Protein AF-A0A8T4I8E0-F1 (afdb_monomer)

pLDDT: mean 84.86, std 15.2, range [43.62, 97.19]

Foldseek 3Di:
DDDDPPPDPPDPDDDDDDDDDDVVVDPDDDDPDDDDCPVFFDDPVVDVVCVVDDCVDPVNVVVRVPDGD

Radius of gyration: 21.01 Å; Cα contacts (8 Å, |Δi|>4): 30; chains: 1; bounding box: 70×29×29 Å

Sequence (69 aa):
SSPGAGAGPEGVGAVIEVISFGFGHAPAPRAELVVDLRSHFRDPHVHQTLRQLTGLDDEVRNKVIRTPG

Secondary structure (DSSP, 8-state):
------------PPP-------TTTSPPPP-S-----TTTSPPGGGSGGGTT--TTSHHHHHHHHHS--

Structure (mmCIF, N/CA/C/O backbone):
data_AF-A0A8T4I8E0-F1
#
_entry.id   AF-A0A8T4I8E0-F1
#
loop_
_atom_site.group_PDB
_atom_site.id
_atom_site.type_symbol
_atom_site.label_atom_id
_atom_site.label_alt_id
_atom_site.label_comp_id
_atom_site.label_asym_id
_atom_site.label_entity_id
_atom_site.label_seq_id
_atom_site.pdbx_PDB_ins_code
_atom_site.Cartn_x
_atom_site.Cartn_y
_atom_site.Cartn_z
_atom_site.occupancy
_atom_site.B_iso_or_equiv
_atom_site.auth_seq_id
_atom_site.auth_comp_id
_atom_site.auth_asym_id
_atom_site.auth_atom_id
_atom_site.pdbx_PDB_model_num
ATOM 1 N N . SER A 1 1 ? 57.007 -11.422 -3.725 1.00 45.34 1 SER A N 1
ATOM 2 C CA . SER A 1 1 ? 55.991 -12.478 -3.560 1.00 45.34 1 SER A CA 1
ATOM 3 C C . SER A 1 1 ? 55.052 -12.063 -2.435 1.00 45.34 1 SER A C 1
ATOM 5 O O . SER A 1 1 ? 55.397 -12.241 -1.281 1.00 45.34 1 SER A O 1
ATOM 7 N N . SER A 1 2 ? 54.149 -11.118 -2.704 1.00 43.62 2 SER A N 1
ATOM 8 C CA . SER A 1 2 ? 52.717 -11.306 -3.034 1.00 43.62 2 SER A CA 1
ATOM 9 C C . SER A 1 2 ? 51.838 -11.485 -1.786 1.00 43.62 2 SER A C 1
ATOM 11 O O . SER A 1 2 ? 51.890 -12.551 -1.179 1.00 43.62 2 SER A O 1
ATOM 13 N N . PRO A 1 3 ? 50.996 -10.498 -1.422 1.00 52.25 3 PRO A N 1
ATOM 14 C CA . PRO A 1 3 ? 49.856 -10.730 -0.549 1.00 52.25 3 PRO A CA 1
ATOM 15 C C . PRO A 1 3 ? 48.702 -11.297 -1.390 1.00 52.25 3 PRO A C 1
ATOM 17 O O . PRO A 1 3 ? 48.297 -10.708 -2.392 1.00 52.25 3 PRO A O 1
ATOM 20 N N . GLY A 1 4 ? 48.190 -12.466 -1.008 1.00 45.34 4 GLY A N 1
ATOM 21 C CA . GLY A 1 4 ? 46.982 -13.040 -1.594 1.00 45.34 4 GLY A CA 1
ATOM 22 C C . GLY A 1 4 ? 45.749 -12.306 -1.078 1.00 45.34 4 GLY A C 1
ATOM 23 O O . GLY A 1 4 ? 45.240 -12.631 -0.010 1.00 45.34 4 GLY A O 1
ATOM 24 N N . ALA A 1 5 ? 45.277 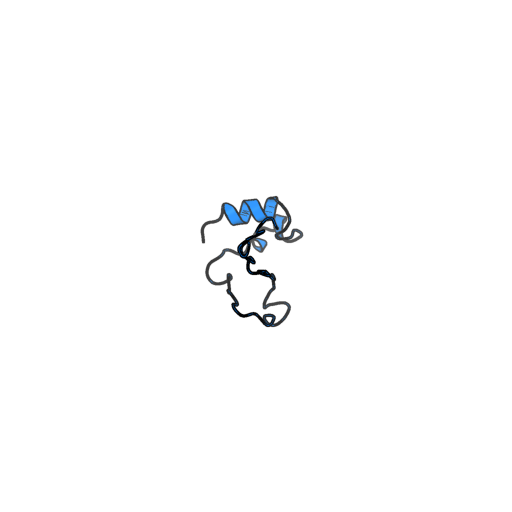-11.315 -1.830 1.00 53.84 5 ALA A N 1
ATOM 25 C CA . ALA A 1 5 ? 43.962 -10.718 -1.644 1.00 53.84 5 ALA A CA 1
ATOM 26 C C . ALA A 1 5 ? 42.894 -11.691 -2.169 1.00 53.84 5 ALA A C 1
ATOM 28 O O . ALA A 1 5 ? 42.537 -11.672 -3.343 1.00 53.84 5 ALA A O 1
ATOM 29 N N . GLY A 1 6 ? 42.415 -12.575 -1.297 1.00 44.59 6 GLY A N 1
ATOM 30 C CA . GLY A 1 6 ? 41.204 -13.359 -1.517 1.00 44.59 6 GLY A CA 1
ATOM 31 C C . GLY A 1 6 ? 40.008 -12.652 -0.893 1.00 44.59 6 GLY A C 1
ATOM 32 O O . GLY A 1 6 ? 39.497 -13.114 0.122 1.00 44.59 6 GLY A O 1
ATOM 33 N N . ALA A 1 7 ? 39.587 -11.519 -1.459 1.00 56.41 7 ALA A N 1
ATOM 34 C CA . ALA A 1 7 ? 38.257 -10.990 -1.179 1.00 56.41 7 ALA A CA 1
ATOM 35 C C . ALA A 1 7 ? 37.253 -11.920 -1.875 1.00 56.41 7 ALA A C 1
ATOM 37 O O . ALA A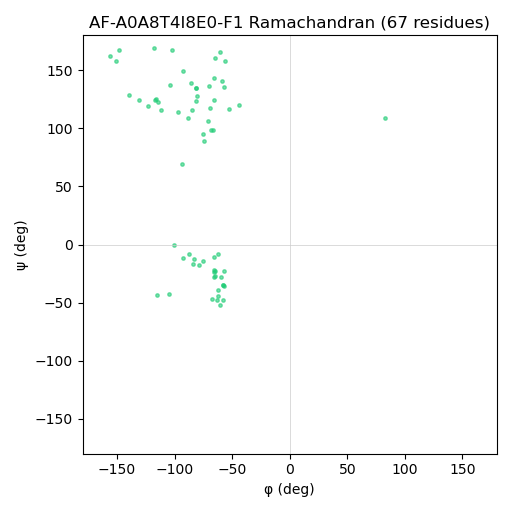 1 7 ? 37.178 -11.955 -3.104 1.00 56.41 7 ALA A O 1
ATOM 38 N N . GLY A 1 8 ? 36.553 -12.744 -1.093 1.00 53.78 8 GLY A N 1
ATOM 39 C CA . GLY A 1 8 ? 35.394 -13.492 -1.581 1.00 53.78 8 GLY A CA 1
ATOM 40 C C . GLY A 1 8 ? 34.302 -12.530 -2.068 1.00 53.78 8 GLY A C 1
ATOM 41 O O . GLY A 1 8 ? 34.377 -11.334 -1.784 1.00 53.78 8 GLY A O 1
ATOM 42 N N . PRO A 1 9 ? 33.294 -13.008 -2.815 1.00 60.78 9 PRO A N 1
ATOM 43 C CA . PRO A 1 9 ? 32.214 -12.147 -3.267 1.00 60.78 9 PRO A CA 1
ATOM 44 C C . PRO A 1 9 ? 31.408 -11.682 -2.047 1.00 60.78 9 PRO A C 1
ATOM 46 O O . PRO A 1 9 ? 30.561 -12.412 -1.534 1.00 60.78 9 PRO A O 1
ATOM 49 N N . GLU A 1 10 ? 31.696 -10.469 -1.574 1.00 63.84 10 GLU A N 1
ATOM 50 C CA . GLU A 1 10 ? 30.776 -9.657 -0.782 1.00 63.84 10 GLU A CA 1
ATOM 51 C C . GLU A 1 10 ? 29.406 -9.752 -1.468 1.00 63.84 10 GLU A C 1
ATOM 53 O O . GLU A 1 10 ? 29.289 -9.487 -2.669 1.00 63.84 10 GLU A O 1
ATOM 58 N N . GLY A 1 11 ? 28.405 -10.259 -0.746 1.00 61.06 11 GLY A N 1
ATOM 59 C CA . GLY A 1 11 ? 27.129 -10.662 -1.326 1.00 61.06 11 GLY A CA 1
ATOM 60 C C . GLY A 1 11 ? 26.5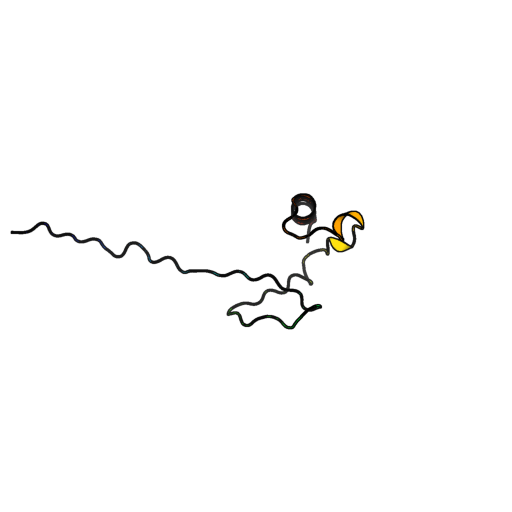17 -9.542 -2.161 1.00 61.06 11 GLY A C 1
ATOM 61 O O . GLY A 1 11 ? 26.166 -8.487 -1.637 1.00 61.06 11 GLY A O 1
ATOM 62 N N . VAL A 1 12 ? 26.372 -9.777 -3.465 1.00 69.88 12 VAL A N 1
ATOM 63 C CA . VAL A 1 12 ? 25.620 -8.878 -4.338 1.00 69.88 12 VAL A CA 1
ATOM 64 C C . VAL A 1 12 ? 24.157 -8.994 -3.918 1.00 69.88 12 VAL A C 1
ATOM 66 O O . VAL A 1 12 ? 23.479 -9.964 -4.253 1.00 69.88 12 VAL A O 1
ATOM 69 N N . GLY A 1 13 ? 23.689 -8.047 -3.106 1.00 75.88 13 GLY A N 1
ATOM 70 C CA . GLY A 1 13 ? 22.281 -7.959 -2.739 1.00 75.88 13 GLY A CA 1
ATOM 71 C C . GLY A 1 13 ? 21.419 -7.787 -3.991 1.00 75.88 13 GLY A C 1
ATOM 72 O O . GLY A 1 13 ? 21.796 -7.072 -4.920 1.00 75.88 13 GLY A O 1
ATOM 73 N N . ALA A 1 14 ? 20.262 -8.445 -4.029 1.00 86.31 14 ALA A N 1
ATOM 74 C CA . ALA A 1 14 ? 19.287 -8.220 -5.088 1.00 86.31 14 ALA A CA 1
ATOM 75 C C . ALA A 1 14 ? 18.655 -6.827 -4.932 1.00 86.31 14 ALA A C 1
ATOM 77 O O . ALA A 1 14 ? 18.282 -6.430 -3.826 1.00 86.31 14 ALA A O 1
ATOM 78 N N . VAL A 1 15 ? 18.514 -6.095 -6.039 1.00 93.38 15 VAL A N 1
ATOM 79 C CA . VAL A 1 15 ? 17.761 -4.834 -6.075 1.00 93.38 15 VAL A CA 1
ATOM 80 C C . VAL A 1 15 ? 16.274 -5.164 -6.188 1.00 93.38 15 VAL A C 1
ATOM 82 O O . VAL A 1 15 ? 15.879 -5.925 -7.068 1.00 93.38 15 VAL A O 1
ATOM 85 N N . ILE A 1 16 ? 15.460 -4.592 -5.301 1.00 94.56 16 ILE A N 1
ATOM 86 C CA . ILE A 1 16 ? 13.999 -4.737 -5.301 1.00 94.56 16 ILE A CA 1
ATOM 87 C C . ILE A 1 16 ? 13.387 -3.358 -5.545 1.00 94.56 16 ILE A C 1
ATOM 89 O O . ILE A 1 16 ? 13.673 -2.418 -4.803 1.00 94.56 16 ILE A O 1
ATOM 93 N N . GLU A 1 17 ? 12.529 -3.248 -6.558 1.00 96.31 17 GLU A N 1
ATOM 94 C CA . GLU A 1 17 ? 11.719 -2.057 -6.819 1.00 96.31 17 GLU A CA 1
ATOM 95 C C . GLU A 1 17 ? 10.272 -2.300 -6.375 1.00 96.31 17 GLU A C 1
ATOM 97 O O . GLU A 1 17 ? 9.705 -3.367 -6.612 1.00 96.31 17 GLU A O 1
ATOM 102 N N . VAL A 1 18 ? 9.670 -1.306 -5.719 1.00 95.81 18 VAL A N 1
ATOM 103 C CA . VAL A 1 18 ? 8.273 -1.355 -5.276 1.00 95.81 18 VAL A CA 1
ATOM 104 C C . VAL A 1 18 ? 7.530 -0.169 -5.872 1.00 95.81 18 VAL A C 1
ATOM 106 O O . VAL A 1 18 ? 7.854 0.981 -5.583 1.00 95.81 18 VAL A O 1
ATOM 109 N N . ILE A 1 19 ? 6.510 -0.459 -6.679 1.00 95.69 19 ILE A N 1
ATOM 110 C CA . ILE A 1 19 ? 5.697 0.545 -7.368 1.00 95.69 19 ILE A CA 1
ATOM 111 C C . ILE A 1 19 ? 4.273 0.482 -6.817 1.00 95.69 19 ILE A C 1
ATOM 113 O O . ILE A 1 19 ? 3.618 -0.560 -6.877 1.00 95.69 19 ILE A O 1
ATOM 117 N N . SER A 1 20 ? 3.775 1.603 -6.298 1.00 93.88 20 SER A N 1
ATOM 118 C CA . SER A 1 20 ? 2.362 1.759 -5.953 1.00 93.88 20 SER A CA 1
ATOM 119 C C . SER A 1 20 ? 1.560 2.208 -7.177 1.00 93.88 20 SER A C 1
ATOM 121 O O . SER A 1 20 ? 1.996 3.051 -7.960 1.00 93.88 20 SER A O 1
ATOM 123 N N . PHE A 1 21 ? 0.370 1.636 -7.359 1.00 94.88 21 PHE A N 1
ATOM 124 C CA . PHE A 1 21 ? -0.547 1.995 -8.442 1.00 94.88 21 PHE A CA 1
ATOM 125 C C . PHE A 1 21 ? -2.003 1.825 -7.992 1.00 94.88 21 PHE A C 1
ATOM 127 O O . PHE A 1 21 ? -2.281 1.209 -6.963 1.00 94.88 21 PHE A O 1
ATOM 134 N N . GLY A 1 22 ? -2.945 2.356 -8.777 1.00 93.00 22 GLY A N 1
ATOM 135 C CA . GLY A 1 22 ? -4.377 2.181 -8.541 1.00 93.00 22 GLY A CA 1
ATOM 136 C C . GLY A 1 22 ? -5.112 1.753 -9.806 1.00 93.00 22 GLY A C 1
ATOM 137 O O . GLY A 1 22 ? -5.093 2.473 -10.802 1.00 93.00 22 GLY A O 1
ATOM 138 N N . PHE A 1 23 ? -5.828 0.624 -9.738 1.00 92.00 23 PHE A N 1
ATOM 139 C CA . PHE A 1 23 ? -6.622 0.080 -10.853 1.00 92.00 23 PHE A CA 1
ATOM 140 C C . PHE A 1 23 ? -7.689 1.042 -11.401 1.00 92.00 23 PHE A C 1
ATOM 142 O O . PHE A 1 23 ? -8.120 0.891 -12.539 1.00 92.00 23 PHE A O 1
ATOM 149 N N . GLY A 1 24 ? -8.130 2.022 -10.603 1.00 90.19 24 GLY A N 1
ATOM 150 C CA . GLY A 1 24 ? -9.059 3.066 -11.047 1.00 90.19 24 GLY A CA 1
ATOM 151 C C . GLY A 1 24 ? -8.422 4.150 -11.926 1.00 90.19 24 GLY A C 1
ATOM 152 O O . GLY A 1 24 ? -9.150 4.913 -12.551 1.00 90.19 24 GLY A O 1
ATOM 153 N N . HIS A 1 25 ? -7.089 4.227 -11.982 1.00 89.50 25 HIS A N 1
ATOM 154 C CA . HIS A 1 25 ? -6.357 5.222 -12.770 1.00 89.50 25 HIS A CA 1
ATOM 155 C C . HIS A 1 25 ? -5.744 4.618 -14.033 1.00 89.50 25 HIS A C 1
ATOM 157 O O . HIS A 1 25 ? -5.802 5.225 -15.100 1.00 89.50 2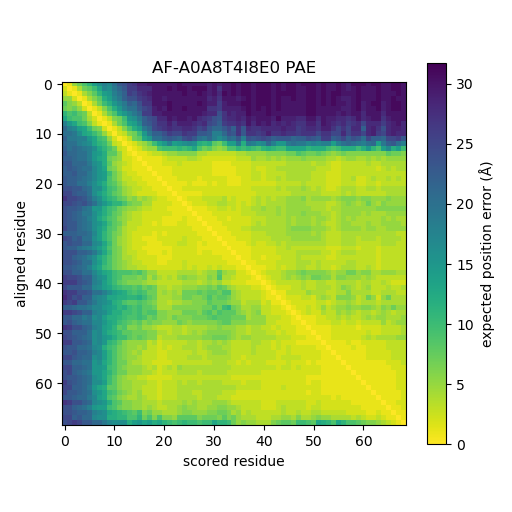5 HIS A O 1
ATOM 163 N N . ALA A 1 26 ? -5.155 3.429 -13.910 1.00 93.38 26 ALA A N 1
ATOM 164 C CA . ALA A 1 26 ? -4.517 2.716 -15.006 1.00 93.38 26 ALA A CA 1
ATOM 165 C C . ALA A 1 26 ? -4.462 1.203 -14.716 1.00 93.38 26 ALA A C 1
ATOM 167 O O . ALA A 1 26 ? -4.583 0.795 -13.554 1.00 93.38 26 ALA A O 1
ATOM 168 N N . PRO A 1 27 ? -4.249 0.358 -15.743 1.00 95.12 27 PRO A N 1
ATOM 169 C CA . PRO A 1 27 ? -3.903 -1.045 -15.540 1.00 95.12 27 PRO A CA 1
ATOM 170 C C . PRO A 1 27 ? -2.644 -1.209 -14.679 1.00 95.12 27 PRO A C 1
ATOM 172 O O . PRO A 1 27 ? -1.809 -0.307 -14.604 1.00 95.12 27 PRO A O 1
ATOM 175 N N . ALA A 1 28 ? -2.492 -2.383 -14.060 1.00 96.00 28 ALA A N 1
ATOM 176 C CA . ALA A 1 28 ? -1.286 -2.706 -13.308 1.00 96.00 28 ALA A CA 1
ATOM 177 C C . ALA A 1 28 ? -0.033 -2.598 -14.202 1.00 96.00 28 ALA A C 1
ATOM 179 O O . ALA A 1 28 ? -0.061 -3.084 -15.340 1.00 96.00 28 ALA A O 1
ATOM 180 N N . PRO A 1 29 ? 1.063 -1.988 -13.713 1.00 95.56 29 PRO A N 1
ATOM 181 C CA . PRO A 1 29 ? 2.331 -1.988 -14.426 1.00 95.56 29 PRO A CA 1
ATOM 182 C C . PRO A 1 29 ? 2.889 -3.414 -14.525 1.00 95.56 29 PRO A C 1
ATOM 184 O O . PRO A 1 29 ? 2.519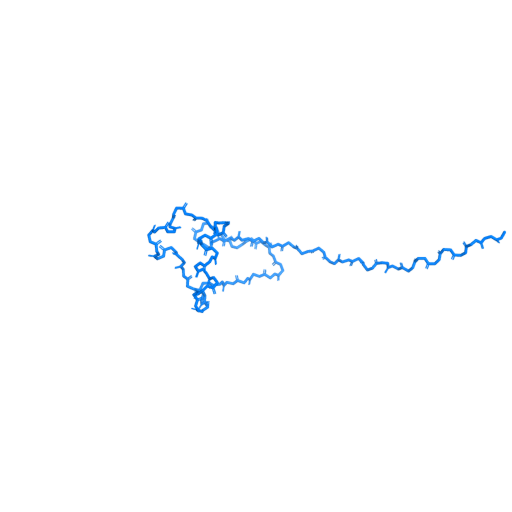 -4.309 -13.762 1.00 95.56 29 PRO A O 1
ATOM 187 N N . ARG A 1 30 ? 3.806 -3.632 -15.470 1.00 96.44 30 ARG A N 1
ATOM 188 C CA . ARG A 1 30 ? 4.526 -4.904 -15.578 1.00 96.44 30 ARG A CA 1
ATOM 189 C C . ARG A 1 30 ? 5.419 -5.088 -14.348 1.00 96.44 30 ARG A C 1
ATOM 191 O O . ARG A 1 30 ? 6.269 -4.244 -14.097 1.00 96.44 30 ARG A O 1
ATOM 198 N N . ALA A 1 31 ? 5.251 -6.206 -13.650 1.00 96.94 31 ALA A N 1
ATOM 199 C CA . ALA A 1 31 ? 6.078 -6.619 -12.521 1.00 96.94 31 ALA A CA 1
ATOM 200 C C . ALA A 1 31 ? 6.106 -8.152 -12.420 1.00 96.94 31 ALA A C 1
ATOM 202 O O . ALA A 1 31 ? 5.192 -8.824 -12.906 1.00 96.94 31 ALA A O 1
ATOM 203 N N . GLU A 1 32 ? 7.128 -8.704 -11.767 1.00 97.19 32 GLU A N 1
ATOM 204 C CA . GLU A 1 32 ? 7.217 -10.137 -11.451 1.00 97.19 32 GLU A CA 1
ATOM 205 C C . GLU A 1 32 ? 6.131 -10.567 -10.453 1.00 97.19 32 GLU A C 1
ATOM 207 O O . GLU A 1 32 ? 5.691 -11.716 -10.465 1.00 97.19 32 GLU A O 1
ATOM 212 N N . LEU A 1 33 ? 5.685 -9.635 -9.604 1.00 96.31 33 LEU A N 1
ATOM 213 C CA . LEU A 1 33 ? 4.621 -9.838 -8.632 1.00 96.31 33 LEU A CA 1
ATOM 214 C C . LEU A 1 33 ? 3.709 -8.609 -8.574 1.00 96.31 33 LEU A C 1
ATOM 216 O O . LEU A 1 33 ? 4.169 -7.489 -8.363 1.00 96.31 33 LEU A O 1
ATOM 220 N N . VAL A 1 34 ? 2.402 -8.841 -8.693 1.00 96.50 34 VAL A N 1
ATOM 221 C CA . VAL A 1 34 ? 1.362 -7.837 -8.442 1.00 96.50 34 VAL A CA 1
ATOM 222 C C . VAL A 1 34 ? 0.513 -8.308 -7.269 1.00 96.50 34 VAL A C 1
ATOM 224 O O . VAL A 1 34 ? -0.042 -9.405 -7.304 1.00 96.50 34 VAL A O 1
ATOM 227 N N . VAL A 1 35 ? 0.401 -7.473 -6.236 1.00 94.81 35 VAL A N 1
ATOM 228 C CA . VAL A 1 35 ? -0.409 -7.750 -5.043 1.00 94.81 35 VAL A CA 1
ATOM 229 C C . VAL A 1 35 ? -1.597 -6.790 -5.015 1.00 94.81 35 VAL A C 1
ATOM 231 O O . VAL A 1 35 ? -1.412 -5.579 -4.905 1.00 94.81 35 VAL A O 1
ATOM 234 N N . ASP A 1 36 ? -2.821 -7.317 -5.115 1.00 93.56 36 ASP A N 1
ATOM 235 C CA . ASP A 1 36 ? -4.047 -6.519 -4.987 1.00 93.56 36 ASP A CA 1
ATOM 236 C C . ASP A 1 36 ? -4.494 -6.441 -3.522 1.00 93.56 36 ASP A C 1
ATOM 238 O O . ASP A 1 36 ? -4.974 -7.412 -2.936 1.00 93.56 36 ASP A O 1
AT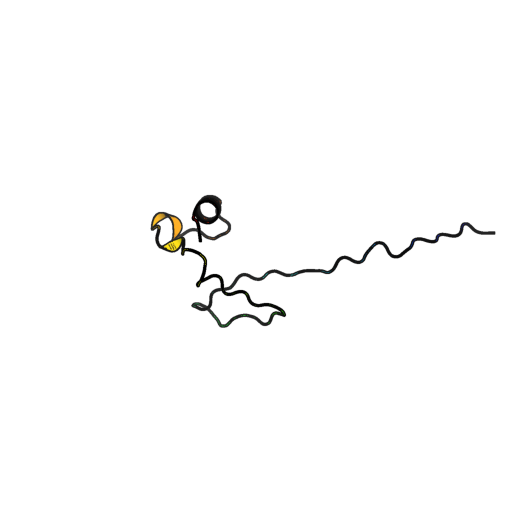OM 242 N N . LEU A 1 37 ? -4.337 -5.260 -2.931 1.00 91.88 37 LEU A N 1
ATOM 243 C CA . LEU A 1 37 ? -4.625 -5.004 -1.521 1.00 91.88 37 LEU A CA 1
ATOM 244 C C . LEU A 1 37 ? -6.113 -4.717 -1.246 1.00 91.88 37 LEU A C 1
ATOM 246 O O . LEU A 1 37 ? -6.536 -4.742 -0.091 1.00 91.88 37 LEU A O 1
ATOM 250 N N . ARG A 1 38 ? -6.936 -4.472 -2.276 1.00 89.88 38 ARG A N 1
ATOM 251 C CA . ARG A 1 38 ? -8.325 -3.991 -2.112 1.00 89.88 38 ARG A CA 1
ATOM 252 C C . ARG A 1 38 ? -9.250 -4.989 -1.420 1.00 89.88 38 ARG A C 1
ATOM 254 O O . ARG A 1 38 ? -10.229 -4.588 -0.800 1.00 89.88 38 ARG A O 1
ATOM 261 N N . SER A 1 39 ? -8.954 -6.279 -1.541 1.00 86.69 39 SER A N 1
ATOM 262 C CA . SER A 1 39 ? -9.766 -7.351 -0.953 1.00 86.69 39 SER A CA 1
ATOM 263 C C . SER A 1 39 ? -9.524 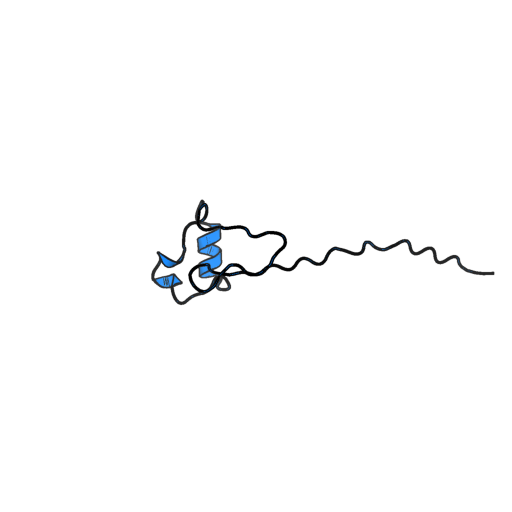-7.537 0.546 1.00 86.69 39 SER A C 1
ATOM 265 O O . SER A 1 39 ? -10.339 -8.167 1.217 1.00 86.69 39 SER A O 1
ATOM 267 N N . HIS A 1 40 ? -8.410 -7.016 1.063 1.00 86.06 40 HIS A N 1
ATOM 268 C CA . HIS A 1 40 ? -7.961 -7.265 2.432 1.00 86.06 40 HIS A CA 1
ATOM 269 C C . HIS A 1 40 ? -7.959 -5.982 3.270 1.00 86.06 40 HIS A C 1
ATOM 271 O O . HIS A 1 40 ? -8.505 -5.974 4.371 1.00 86.06 40 HIS A O 1
ATOM 277 N N . PHE A 1 41 ? -7.477 -4.872 2.707 1.00 87.25 41 PHE A N 1
ATOM 278 C CA . PHE A 1 41 ? -7.308 -3.620 3.438 1.00 87.25 41 PHE A CA 1
ATOM 279 C C . PHE A 1 41 ? -8.520 -2.691 3.330 1.00 87.25 41 PHE A C 1
ATOM 281 O O . PHE A 1 41 ? -9.233 -2.643 2.325 1.00 87.25 41 PHE A O 1
ATOM 288 N N . ARG A 1 42 ? -8.743 -1.900 4.385 1.00 87.12 42 ARG A N 1
ATOM 289 C CA . ARG A 1 42 ? -9.796 -0.876 4.423 1.00 87.12 42 ARG A CA 1
ATOM 290 C C . ARG A 1 42 ? -9.340 0.402 3.729 1.00 87.12 42 ARG A C 1
ATOM 292 O O . ARG A 1 42 ? -8.249 0.897 3.994 1.00 87.12 42 ARG A O 1
ATOM 299 N N . ASP A 1 43 ? -10.213 0.965 2.896 1.00 81.69 43 ASP A N 1
ATOM 300 C CA . ASP A 1 43 ? -9.945 2.218 2.190 1.00 81.69 43 ASP A CA 1
ATOM 301 C C . ASP A 1 43 ? -9.926 3.412 3.169 1.00 81.69 43 ASP A C 1
ATOM 303 O O . ASP A 1 43 ? -10.958 3.706 3.784 1.00 81.69 43 ASP A O 1
ATOM 307 N N . PRO A 1 44 ? -8.796 4.128 3.331 1.00 80.81 44 PRO A N 1
ATOM 308 C CA . PRO A 1 44 ? -8.733 5.313 4.182 1.00 80.81 44 PRO A CA 1
ATOM 309 C C . PRO A 1 44 ? -9.588 6.483 3.660 1.00 80.81 44 PRO A C 1
ATOM 311 O O . PRO A 1 44 ? -10.008 7.315 4.468 1.00 80.81 44 PRO A O 1
ATOM 314 N N . HIS A 1 45 ? -9.929 6.539 2.363 1.00 82.62 45 HIS A N 1
ATOM 315 C CA . HIS A 1 45 ? -10.723 7.628 1.768 1.00 82.62 45 HIS A CA 1
ATOM 316 C C . HIS A 1 45 ? -12.175 7.710 2.267 1.00 82.62 45 HIS A C 1
ATOM 318 O O . HIS A 1 45 ? -12.866 8.715 2.032 1.00 82.62 45 HIS A O 1
ATOM 324 N N . VAL A 1 46 ? -12.656 6.696 2.999 1.00 84.75 46 VAL A N 1
ATOM 325 C CA . VAL A 1 46 ? -13.942 6.777 3.710 1.00 84.75 46 VAL A CA 1
ATOM 326 C C . VAL A 1 46 ? -13.949 7.922 4.731 1.00 84.75 46 VAL A C 1
ATOM 328 O O . VAL A 1 46 ? -14.997 8.518 4.981 1.00 84.75 46 VAL A O 1
ATOM 331 N N . HIS A 1 47 ? -12.781 8.290 5.268 1.00 84.69 47 HIS A N 1
ATOM 332 C CA . HIS A 1 47 ? -12.615 9.435 6.154 1.00 84.69 47 HIS A CA 1
ATOM 333 C C . HIS A 1 47 ? -12.424 10.714 5.342 1.00 84.69 47 HIS A C 1
ATOM 335 O O . HIS A 1 47 ? -11.433 10.877 4.636 1.00 84.69 47 HIS A O 1
ATOM 341 N N . GLN A 1 48 ? -13.373 11.647 5.462 1.00 89.19 48 GLN A N 1
ATOM 342 C CA . GLN A 1 48 ? -13.375 12.888 4.679 1.00 89.19 48 GLN A CA 1
ATOM 343 C C . GLN A 1 48 ? -12.091 13.712 4.851 1.00 89.19 48 GLN A C 1
ATOM 345 O O . GLN A 1 48 ? -11.621 14.290 3.875 1.00 89.19 48 GLN A O 1
ATOM 350 N N . THR A 1 49 ? -11.506 13.715 6.053 1.00 91.56 49 T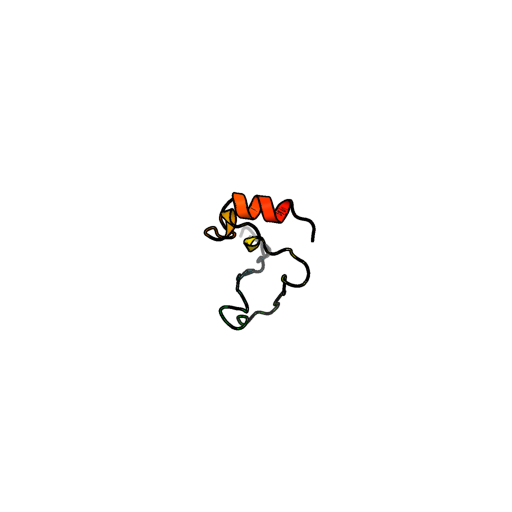HR A N 1
ATOM 351 C CA . THR A 1 49 ? -10.266 14.444 6.366 1.00 91.56 49 THR A CA 1
ATOM 352 C C . THR A 1 49 ? -9.048 13.906 5.615 1.00 91.56 49 THR A C 1
ATOM 354 O O . THR A 1 49 ? -8.117 14.658 5.366 1.00 91.56 49 THR A O 1
ATOM 357 N N . LEU A 1 50 ? -9.072 12.638 5.186 1.00 92.25 50 LEU A N 1
ATOM 358 C CA . LEU A 1 50 ? -7.941 11.983 4.523 1.00 92.25 50 LEU A CA 1
ATOM 359 C C . LEU A 1 50 ? -7.986 12.080 2.995 1.00 92.25 50 LEU A C 1
ATOM 361 O O . LEU A 1 50 ? -7.005 11.759 2.339 1.00 92.25 50 LEU A O 1
ATOM 365 N N . ARG A 1 51 ? -9.104 12.518 2.405 1.00 91.50 51 ARG A N 1
ATOM 366 C CA . ARG A 1 51 ? -9.317 12.488 0.942 1.00 91.50 51 ARG A CA 1
ATOM 367 C C . ARG A 1 51 ? -8.374 13.374 0.137 1.00 91.50 51 ARG A C 1
ATOM 369 O O . ARG A 1 51 ? -8.235 13.162 -1.059 1.00 91.50 51 ARG A O 1
ATOM 376 N N . GLN A 1 52 ? -7.809 14.393 0.776 1.00 92.62 52 GLN A N 1
ATOM 377 C CA . GLN A 1 52 ? -6.865 15.324 0.152 1.00 92.62 52 GLN A CA 1
ATOM 378 C C . GLN A 1 52 ? -5.408 14.992 0.500 1.00 92.62 52 GLN A C 1
ATOM 380 O O . GLN A 1 52 ? -4.506 15.696 0.060 1.00 92.62 52 GLN A O 1
ATOM 385 N N . LEU A 1 53 ? -5.188 13.948 1.304 1.00 93.75 53 LEU A N 1
ATOM 386 C CA . LEU A 1 53 ? -3.872 13.479 1.714 1.00 93.75 53 LEU A CA 1
ATOM 387 C C . LEU A 1 53 ? -3.480 12.240 0.906 1.00 93.75 53 LEU A C 1
ATOM 389 O O . LEU A 1 53 ? -4.294 11.613 0.229 1.00 93.75 53 LEU A O 1
ATOM 393 N N . THR A 1 54 ? -2.211 11.876 0.998 1.00 92.19 54 THR A N 1
ATOM 394 C CA . THR A 1 54 ? -1.615 10.731 0.315 1.00 92.19 54 THR A CA 1
ATOM 395 C C . THR A 1 54 ? -1.080 9.720 1.324 1.00 92.19 54 THR A C 1
ATOM 397 O O . THR A 1 54 ? -0.928 10.005 2.508 1.00 92.19 54 THR A O 1
ATOM 400 N N . GLY A 1 55 ? -0.716 8.523 0.857 1.00 90.44 55 GLY A N 1
ATOM 401 C CA . GLY A 1 55 ? -0.055 7.520 1.705 1.00 90.44 55 GLY A CA 1
ATOM 402 C C . GLY A 1 55 ? 1.314 7.945 2.259 1.00 90.44 55 GLY A C 1
ATOM 403 O O . GLY A 1 55 ? 1.872 7.226 3.087 1.00 90.44 55 GLY A O 1
ATOM 404 N N . LEU A 1 56 ? 1.860 9.080 1.810 1.00 94.12 56 LEU A N 1
ATOM 405 C CA . LEU A 1 56 ? 3.095 9.658 2.338 1.00 94.12 56 LEU A CA 1
ATOM 406 C C . LEU A 1 56 ? 2.856 10.510 3.592 1.00 94.12 56 LEU A C 1
ATOM 408 O O . LEU A 1 56 ? 3.806 10.763 4.327 1.00 94.12 56 LEU A O 1
ATOM 412 N N . ASP A 1 57 ? 1.613 10.915 3.856 1.00 96.31 57 ASP A N 1
ATOM 413 C CA . ASP A 1 57 ? 1.256 11.723 5.017 1.00 96.31 57 ASP A CA 1
ATOM 414 C C . ASP A 1 57 ? 1.105 10.854 6.275 1.00 96.31 57 ASP A C 1
ATOM 416 O O . ASP A 1 57 ? 0.438 9.810 6.271 1.00 96.31 57 ASP A O 1
ATOM 420 N N . ASP A 1 58 ? 1.689 11.308 7.389 1.00 96.44 58 ASP A N 1
ATOM 421 C CA . ASP A 1 58 ? 1.700 10.567 8.657 1.00 96.44 58 ASP A CA 1
ATOM 422 C C . ASP A 1 58 ? 0.292 10.242 9.164 1.00 96.44 58 ASP A C 1
ATOM 424 O O . ASP A 1 58 ? 0.068 9.178 9.744 1.00 96.44 58 ASP A O 1
ATOM 428 N N . GLU A 1 59 ? -0.682 11.127 8.939 1.00 94.81 59 GLU A N 1
ATOM 429 C CA . GLU A 1 59 ? -2.073 10.897 9.337 1.00 94.81 59 GLU A CA 1
ATOM 430 C C . GLU A 1 59 ? -2.666 9.673 8.622 1.00 94.81 59 GLU A C 1
ATOM 432 O O . GLU A 1 59 ? -3.269 8.804 9.262 1.00 94.81 59 GLU A O 1
ATOM 437 N N . VAL A 1 60 ? -2.418 9.549 7.313 1.00 94.12 60 VAL A N 1
ATOM 438 C CA . VAL A 1 60 ? -2.866 8.408 6.505 1.00 94.12 60 VAL A CA 1
ATOM 439 C C . VAL A 1 60 ? -2.138 7.137 6.938 1.00 94.12 60 VAL A C 1
ATOM 441 O O . VAL A 1 60 ? -2.790 6.123 7.197 1.00 94.12 60 VAL A O 1
ATOM 444 N N . ARG A 1 61 ? -0.807 7.182 7.113 1.00 93.75 61 ARG A N 1
ATOM 445 C CA . ARG A 1 61 ? -0.024 6.025 7.597 1.00 93.75 61 ARG A CA 1
ATOM 446 C C . ARG A 1 61 ? -0.499 5.534 8.958 1.00 93.75 61 ARG A C 1
ATOM 448 O O . ARG A 1 61 ? -0.730 4.337 9.134 1.00 93.75 61 ARG A O 1
ATOM 455 N N . ASN A 1 62 ? -0.681 6.448 9.907 1.00 94.25 62 ASN A N 1
ATOM 456 C CA . ASN A 1 62 ? -1.152 6.121 11.249 1.00 94.25 62 ASN A CA 1
ATOM 457 C C . ASN A 1 62 ? -2.554 5.512 11.218 1.00 94.25 62 ASN A C 1
ATOM 459 O O . ASN A 1 62 ? -2.826 4.564 11.959 1.00 94.25 62 ASN A O 1
ATOM 463 N N . LYS A 1 63 ? -3.439 6.020 10.352 1.00 93.19 63 LYS A N 1
ATOM 464 C CA . LYS A 1 63 ? -4.772 5.448 10.175 1.00 93.19 63 LYS A CA 1
ATOM 465 C C . LYS A 1 63 ? -4.712 4.022 9.634 1.00 93.19 63 LYS A C 1
ATOM 467 O O . LYS A 1 63 ? -5.388 3.156 10.189 1.00 93.19 63 LYS A O 1
ATOM 472 N N . VAL A 1 64 ? -3.914 3.781 8.594 1.00 91.56 64 VAL A N 1
ATOM 473 C CA . VAL A 1 64 ? -3.754 2.452 7.982 1.00 91.56 64 VAL A CA 1
ATOM 474 C C . VAL A 1 64 ? -3.213 1.454 9.006 1.00 91.56 64 VAL A C 1
ATOM 476 O O . VAL A 1 64 ? -3.860 0.447 9.257 1.00 91.56 64 VAL A O 1
ATOM 479 N N . ILE A 1 65 ? -2.103 1.773 9.684 1.00 92.56 65 ILE A N 1
ATOM 480 C CA . ILE A 1 65 ? -1.463 0.881 10.673 1.00 92.56 65 ILE A CA 1
ATOM 481 C C . ILE A 1 65 ? -2.416 0.498 11.816 1.00 92.56 65 ILE A C 1
ATOM 483 O O . ILE A 1 65 ? -2.348 -0.611 12.340 1.00 92.56 65 ILE A O 1
ATOM 487 N N . ARG A 1 66 ? -3.304 1.411 12.226 1.00 93.00 66 ARG A N 1
ATOM 488 C CA . ARG A 1 66 ? -4.247 1.183 13.333 1.00 93.00 66 ARG A CA 1
ATOM 489 C C . ARG A 1 66 ? -5.558 0.524 12.909 1.00 93.00 66 ARG A C 1
ATOM 491 O O . ARG A 1 66 ? -6.358 0.204 13.785 1.00 93.00 66 ARG A O 1
ATOM 498 N N . THR A 1 67 ? -5.818 0.368 11.612 1.00 90.19 67 THR A N 1
ATOM 499 C CA . THR A 1 67 ? -7.070 -0.211 11.109 1.00 90.19 67 THR A CA 1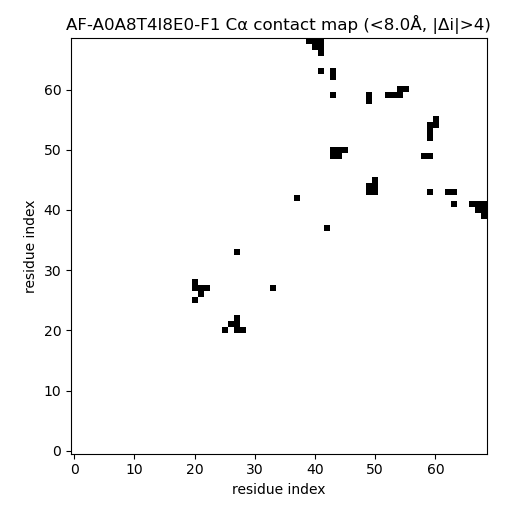
ATOM 500 C C . THR A 1 67 ? -6.852 -1.694 10.799 1.00 90.19 67 THR A C 1
ATOM 502 O O . THR A 1 67 ? -6.087 -1.993 9.890 1.00 90.19 67 THR A O 1
ATOM 505 N N . PRO A 1 68 ? -7.498 -2.633 11.517 1.00 87.50 68 PRO A N 1
ATOM 506 C CA . PRO A 1 68 ? -7.388 -4.056 11.203 1.00 87.50 68 PRO A CA 1
ATOM 507 C C . PRO A 1 68 ? -7.998 -4.406 9.838 1.00 87.50 68 PRO A C 1
ATOM 509 O O . PRO A 1 68 ? -9.070 -3.892 9.489 1.00 87.50 68 PRO A O 1
ATOM 512 N N . GLY A 1 69 ? -7.364 -5.348 9.135 1.00 72.81 69 GLY A N 1
ATOM 513 C CA . GLY A 1 69 ? -7.752 -5.802 7.795 1.00 72.81 69 GLY A CA 1
ATOM 514 C C . GLY A 1 69 ? -6.584 -5.721 6.835 1.00 72.81 69 GLY A C 1
ATOM 515 O O . GLY A 1 69 ? -6.076 -4.591 6.684 1.00 72.81 69 GLY A O 1
#

Solvent-accessible surface area (backbone atoms only — not comparable to full-atom values): 5066 Å² total; per-residue (Å²): 139,80,86,85,84,77,80,67,84,73,78,82,74,83,87,82,87,86,83,89,84,51,78,92,81,42,79,83,77,95,63,100,72,85,83,82,55,76,88,55,41,75,72,66,63,80,41,76,89,44,61,87,58,50,82,85,38,66,70,48,43,54,51,54,77,72,46,88,84

Mean predicted aligned error: 9.23 Å